Protein AF-X1DLH0-F1 (afdb_monomer_lite)

InterPro domains:
  IPR001173 Glycosyltransferase 2-like [PF00535] (1-58)
  IPR029044 Nucleotide-diphospho-sugar transferases [G3DSA:3.90.550.10] (1-103)
  IPR029044 Nucleotide-diphospho-sugar transferases [SSF53448] (1-62)

Radius of gyration: 15.76 Å; chains: 1; bounding box: 32×37×38 Å

Structure (mmCIF, N/C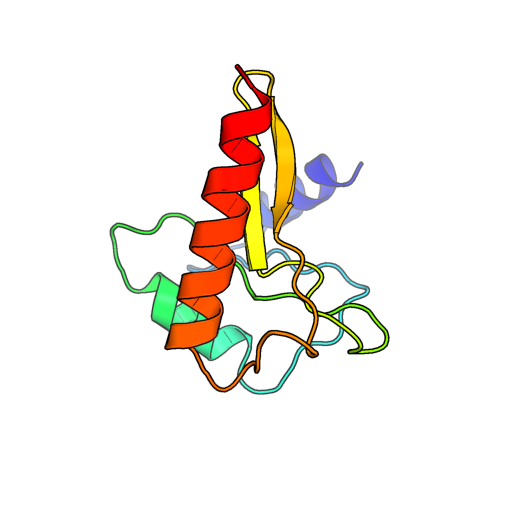A/C/O backbone):
data_AF-X1DLH0-F1
#
_entry.id   AF-X1DLH0-F1
#
loop_
_atom_site.group_PDB
_atom_site.id
_atom_site.type_symbol
_atom_site.label_atom_id
_atom_site.label_alt_id
_atom_site.label_comp_id
_atom_site.label_asym_id
_atom_site.label_entity_id
_atom_site.label_seq_id
_atom_site.pdbx_PDB_ins_code
_atom_site.Cartn_x
_atom_site.Cartn_y
_atom_site.Cartn_z
_atom_site.occupancy
_atom_site.B_iso_or_equiv
_atom_site.auth_seq_id
_atom_site.auth_comp_id
_atom_site.auth_asym_id
_atom_site.auth_atom_id
_atom_site.pdbx_PDB_model_num
ATOM 1 N N . GLY A 1 1 ? -4.431 6.435 -21.712 1.00 90.62 1 GLY A N 1
ATOM 2 C CA . GLY A 1 1 ? -4.021 7.010 -20.411 1.00 90.62 1 GLY A CA 1
ATOM 3 C C . GLY A 1 1 ? -3.910 5.913 -19.367 1.00 90.62 1 GLY A C 1
ATOM 4 O O . GLY A 1 1 ? -4.329 4.800 -19.662 1.00 90.62 1 GLY A O 1
ATOM 5 N N . PHE A 1 2 ? -3.374 6.219 -18.180 1.00 93.81 2 PHE A N 1
ATOM 6 C CA . PHE A 1 2 ? -3.058 5.234 -17.128 1.00 93.81 2 PHE A CA 1
ATOM 7 C C . PHE A 1 2 ? -4.220 4.276 -16.811 1.00 93.81 2 PHE A C 1
ATOM 9 O O . PHE A 1 2 ? -4.086 3.074 -17.012 1.00 93.81 2 PHE A O 1
ATOM 16 N N . ALA A 1 3 ? -5.392 4.807 -16.446 1.00 95.81 3 ALA A N 1
ATOM 17 C CA . ALA A 1 3 ? -6.558 3.989 -16.093 1.00 95.81 3 ALA A CA 1
ATOM 18 C C . ALA A 1 3 ? -7.013 3.048 -17.226 1.00 95.81 3 ALA A C 1
ATOM 20 O O . ALA A 1 3 ? -7.363 1.900 -16.981 1.00 95.81 3 ALA A O 1
ATOM 21 N N . GLY A 1 4 ? -6.962 3.503 -18.483 1.00 98.00 4 GLY A N 1
ATOM 22 C CA . GLY A 1 4 ? -7.320 2.665 -19.630 1.00 98.00 4 GLY A CA 1
ATOM 23 C C . GLY A 1 4 ? -6.353 1.495 -19.841 1.00 98.00 4 GLY A C 1
ATOM 24 O O . GLY A 1 4 ? -6.794 0.391 -20.141 1.00 98.00 4 GLY A O 1
ATOM 25 N N . ALA A 1 5 ? -5.050 1.723 -19.647 1.00 96.62 5 ALA A N 1
ATOM 26 C CA . ALA A 1 5 ? -4.040 0.669 -19.743 1.00 96.62 5 ALA A CA 1
ATOM 27 C C . ALA A 1 5 ? -4.176 -0.352 -18.603 1.00 96.62 5 ALA A C 1
ATOM 29 O O . ALA A 1 5 ? -4.119 -1.553 -18.854 1.00 96.62 5 ALA A O 1
ATOM 30 N N . VAL A 1 6 ? -4.435 0.121 -17.377 1.00 97.69 6 VAL A N 1
ATOM 31 C CA . VAL A 1 6 ? -4.730 -0.738 -16.221 1.00 97.69 6 VAL A CA 1
ATOM 32 C C . VAL A 1 6 ? -5.953 -1.614 -16.496 1.00 97.69 6 VAL A C 1
ATOM 34 O O . VAL A 1 6 ? -5.857 -2.831 -16.381 1.00 97.69 6 VAL A O 1
ATOM 37 N N . ASN A 1 7 ? -7.071 -1.029 -16.937 1.00 98.00 7 ASN A N 1
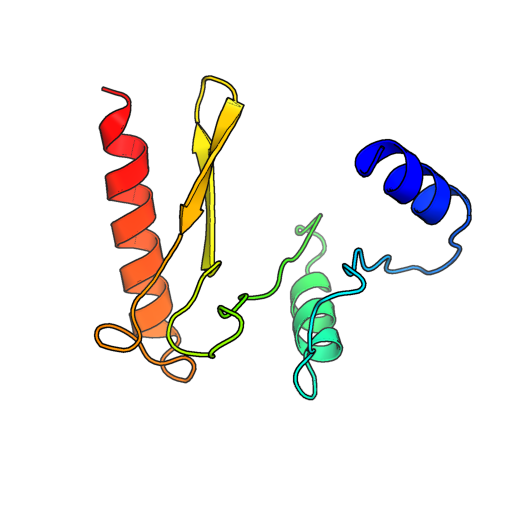ATOM 38 C CA . ASN A 1 7 ? -8.298 -1.782 -17.222 1.00 98.00 7 ASN A CA 1
ATOM 39 C C . ASN A 1 7 ? -8.095 -2.841 -18.314 1.00 98.00 7 ASN A C 1
ATOM 41 O O . ASN A 1 7 ? -8.611 -3.949 -18.201 1.00 98.00 7 ASN A O 1
ATOM 45 N N . LEU A 1 8 ? -7.332 -2.517 -19.363 1.00 97.81 8 LEU A N 1
ATOM 46 C CA . LEU A 1 8 ? -6.976 -3.487 -20.396 1.00 97.81 8 LEU A CA 1
ATOM 47 C C . LEU A 1 8 ? -6.154 -4.646 -19.813 1.00 97.81 8 LEU A C 1
ATOM 49 O O . LEU A 1 8 ? -6.458 -5.799 -20.097 1.00 97.81 8 LEU A O 1
ATOM 53 N N . GLY A 1 9 ? -5.154 -4.349 -18.978 1.00 97.00 9 GLY A N 1
ATOM 54 C CA . GLY A 1 9 ? -4.341 -5.367 -18.311 1.00 97.00 9 GLY A CA 1
ATOM 55 C C . GLY A 1 9 ? -5.165 -6.284 -17.404 1.00 97.00 9 GLY A C 1
ATOM 56 O O . GLY A 1 9 ? -5.026 -7.500 -17.487 1.00 97.00 9 GLY A O 1
ATOM 57 N N . VAL A 1 10 ? -6.073 -5.715 -16.604 1.00 97.50 10 VAL A N 1
ATOM 58 C CA . VAL A 1 10 ? -7.012 -6.471 -15.755 1.00 97.50 10 VAL A CA 1
ATOM 59 C C . VAL A 1 10 ? -7.874 -7.411 -16.602 1.00 97.50 10 VAL A C 1
ATOM 61 O O . VAL A 1 10 ? -7.932 -8.602 -16.314 1.00 97.50 10 VAL A O 1
ATOM 64 N N . ASN A 1 11 ? -8.479 -6.914 -17.686 1.00 97.94 11 ASN A N 1
ATOM 65 C CA . ASN A 1 11 ? -9.340 -7.720 -18.563 1.00 97.94 11 ASN A CA 1
ATOM 66 C C . ASN A 1 11 ? -8.607 -8.874 -19.268 1.00 97.94 11 ASN A C 1
ATOM 68 O O . ASN A 1 11 ? -9.244 -9.845 -19.665 1.00 97.94 11 ASN A O 1
ATOM 72 N N . LEU A 1 12 ? -7.292 -8.754 -19.466 1.00 97.94 12 LEU A N 1
ATOM 73 C CA . LEU A 1 12 ? -6.457 -9.787 -20.088 1.00 97.94 12 LEU A CA 1
ATOM 74 C C . LEU A 1 12 ? -5.827 -10.746 -19.068 1.00 97.94 12 LEU A C 1
ATOM 76 O O . LEU A 1 12 ? -5.229 -11.747 -19.463 1.00 97.94 12 LEU A O 1
ATOM 80 N N . SER A 1 13 ? -5.913 -10.437 -17.776 1.00 97.81 13 SER A N 1
ATOM 81 C CA . SER A 1 13 ? -5.341 -11.260 -16.714 1.00 97.81 13 SER A CA 1
ATOM 82 C C . SER A 1 13 ? -6.250 -12.439 -16.356 1.00 97.81 13 SER A C 1
ATOM 84 O O . SER A 1 13 ? -7.466 -12.377 -16.517 1.00 97.81 13 SER A O 1
ATOM 86 N N . SER A 1 14 ? -5.652 -13.524 -15.865 1.00 97.19 14 SER A N 1
ATOM 87 C CA . SER A 1 14 ? -6.363 -14.756 -15.492 1.00 97.19 14 SER A CA 1
ATOM 88 C C . SER A 1 14 ? -5.996 -15.271 -14.097 1.00 97.19 14 SER A C 1
ATOM 90 O O . SER A 1 14 ? -6.286 -16.419 -13.778 1.00 97.19 14 SER A O 1
ATOM 92 N N . GLY A 1 15 ? -5.269 -14.475 -13.310 1.00 94.81 15 GLY A N 1
ATOM 93 C CA . GLY A 1 15 ? -4.862 -14.846 -11.957 1.00 94.81 15 GLY A CA 1
ATOM 94 C C . GLY A 1 15 ? -5.964 -14.563 -10.941 1.00 94.81 15 GLY A C 1
ATOM 95 O O . GLY A 1 15 ? -6.715 -13.604 -11.101 1.00 94.81 15 GLY A O 1
ATOM 96 N N . ASP A 1 16 ? -6.005 -15.353 -9.868 1.00 92.00 16 ASP A N 1
ATOM 97 C CA . ASP A 1 16 ? -6.948 -15.149 -8.756 1.00 92.00 16 ASP A CA 1
ATOM 98 C C . ASP A 1 16 ? -6.686 -13.834 -8.005 1.00 92.00 16 ASP A C 1
ATOM 100 O O . ASP A 1 16 ? -7.585 -13.240 -7.414 1.00 92.00 16 ASP A O 1
ATOM 104 N N . ILE A 1 17 ? -5.434 -13.369 -8.048 1.00 93.75 17 ILE A N 1
ATOM 105 C CA . ILE A 1 17 ? -4.991 -12.098 -7.483 1.00 93.75 17 ILE A CA 1
ATOM 106 C C . ILE A 1 17 ? -4.366 -11.274 -8.602 1.00 93.75 17 ILE A C 1
ATOM 108 O O . ILE A 1 17 ? -3.446 -11.721 -9.290 1.00 93.75 17 ILE A O 1
ATOM 112 N N . ILE A 1 18 ? -4.844 -10.041 -8.749 1.00 96.06 18 ILE A N 1
ATOM 113 C CA . ILE A 1 18 ? -4.309 -9.071 -9.699 1.00 96.06 18 ILE A C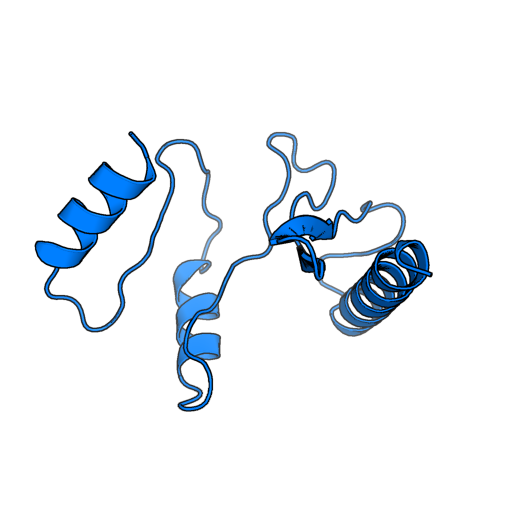A 1
ATOM 114 C C . ILE A 1 18 ? -3.545 -8.009 -8.923 1.00 96.06 18 ILE A C 1
ATOM 116 O O . ILE A 1 18 ? -4.093 -7.360 -8.033 1.00 96.06 18 ILE A O 1
ATOM 120 N N . VAL A 1 19 ? -2.283 -7.798 -9.292 1.00 96.31 19 VAL A N 1
ATOM 121 C CA . VAL A 1 19 ? -1.437 -6.777 -8.675 1.00 96.31 19 VAL A CA 1
ATOM 122 C C . VAL A 1 19 ? -1.208 -5.639 -9.654 1.00 96.31 19 VAL A C 1
ATOM 124 O O . VAL A 1 19 ? -0.635 -5.826 -10.727 1.00 96.31 19 VAL A O 1
ATOM 127 N N . LEU A 1 20 ? -1.644 -4.442 -9.269 1.00 96.75 20 LEU A N 1
ATOM 128 C CA . LEU A 1 20 ? -1.388 -3.221 -10.022 1.00 96.75 20 LEU A CA 1
ATOM 129 C C . LEU A 1 20 ? -0.058 -2.628 -9.558 1.00 96.75 20 LEU A C 1
ATOM 131 O O . LEU A 1 20 ? 0.009 -1.983 -8.513 1.00 96.75 20 LEU A O 1
ATOM 135 N N . LEU A 1 21 ? 1.003 -2.881 -10.323 1.00 95.75 21 LEU A N 1
ATOM 136 C CA . LEU A 1 21 ? 2.354 -2.425 -10.014 1.00 95.75 21 LEU A CA 1
ATOM 137 C C . LEU A 1 21 ? 2.821 -1.425 -11.068 1.00 95.75 21 LEU A C 1
ATOM 139 O O . LEU A 1 21 ? 2.826 -1.725 -12.263 1.00 95.75 21 LEU A O 1
ATOM 143 N N . ASN A 1 22 ? 3.228 -0.239 -10.626 1.00 94.31 22 ASN A N 1
ATOM 144 C CA . ASN A 1 22 ? 3.836 0.726 -11.530 1.00 94.31 22 ASN A CA 1
ATOM 145 C C . ASN A 1 22 ? 5.236 0.243 -11.961 1.00 94.31 22 ASN A C 1
ATOM 147 O O . ASN A 1 22 ? 5.927 -0.404 -11.177 1.00 94.31 22 ASN A O 1
ATOM 151 N N . PRO A 1 23 ? 5.685 0.544 -13.189 1.00 93.62 23 PRO 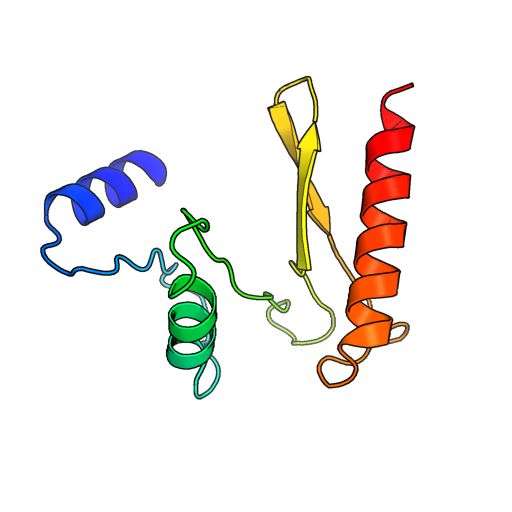A N 1
ATOM 152 C CA . PRO A 1 23 ? 6.972 0.058 -13.695 1.00 93.62 23 PRO A CA 1
ATOM 153 C C . PRO A 1 23 ? 8.199 0.721 -13.044 1.00 93.62 23 PRO A C 1
ATOM 155 O O . PRO A 1 23 ? 9.314 0.248 -13.229 1.00 93.62 23 PRO A O 1
ATOM 158 N N . ASP A 1 24 ? 8.014 1.820 -12.316 1.00 94.75 24 ASP A N 1
ATOM 159 C CA . ASP A 1 24 ? 9.057 2.675 -11.744 1.00 94.75 24 ASP A CA 1
ATOM 160 C C . ASP A 1 24 ? 9.231 2.509 -10.224 1.00 94.75 24 ASP A C 1
ATOM 162 O O . ASP A 1 24 ? 9.834 3.361 -9.571 1.00 94.75 24 ASP A O 1
ATOM 166 N N . VAL A 1 25 ? 8.740 1.408 -9.645 1.00 94.94 25 VAL A N 1
ATOM 167 C CA . VAL A 1 25 ? 8.927 1.108 -8.216 1.00 94.94 25 VAL A CA 1
ATOM 168 C C . VAL A 1 25 ? 9.992 0.042 -7.978 1.00 94.94 25 VAL A C 1
ATOM 1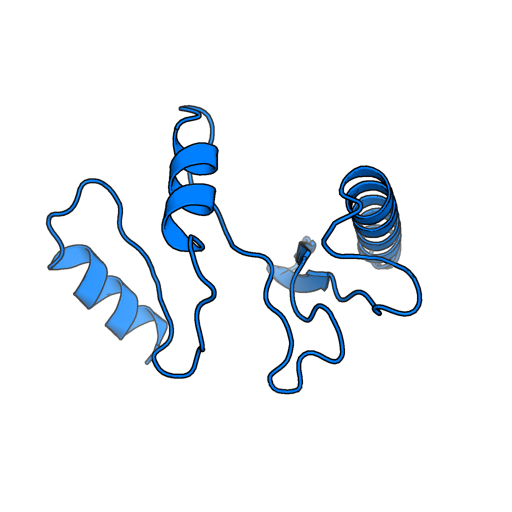70 O O . VAL A 1 25 ? 10.162 -0.895 -8.756 1.00 94.94 25 VAL A O 1
ATOM 173 N N . VAL A 1 26 ? 10.679 0.153 -6.841 1.00 96.25 26 VAL A N 1
ATOM 174 C CA . VAL A 1 26 ? 11.552 -0.900 -6.312 1.00 96.25 26 VAL A CA 1
ATOM 175 C C . VAL A 1 26 ? 10.810 -1.619 -5.195 1.00 96.25 26 VAL A C 1
ATOM 177 O O . VAL A 1 26 ? 10.437 -1.012 -4.192 1.00 96.25 26 VAL A O 1
ATOM 180 N N . VAL A 1 27 ? 10.598 -2.921 -5.363 1.00 96.12 27 VAL A N 1
ATOM 181 C CA . VAL A 1 27 ? 9.922 -3.754 -4.366 1.00 96.12 27 VAL A CA 1
ATOM 182 C C . VAL A 1 27 ? 10.915 -4.317 -3.349 1.00 96.12 27 VAL A C 1
ATOM 184 O O . VAL A 1 27 ? 12.059 -4.621 -3.686 1.00 96.12 27 VAL A O 1
ATOM 187 N N . LYS A 1 28 ? 10.483 -4.455 -2.091 1.00 93.94 28 LYS A N 1
ATOM 188 C CA . LYS A 1 28 ? 11.278 -5.105 -1.037 1.00 93.94 28 LYS A CA 1
ATOM 189 C C . LYS A 1 28 ? 11.026 -6.609 -1.019 1.00 93.94 28 LYS A C 1
ATOM 191 O O . LYS A 1 28 ? 10.031 -7.089 -1.556 1.00 93.94 28 LYS A O 1
ATOM 196 N N . GLU A 1 29 ? 11.925 -7.355 -0.391 1.00 96.00 29 GLU A N 1
ATOM 197 C CA . GLU A 1 29 ? 11.712 -8.779 -0.142 1.00 96.00 29 GLU A CA 1
ATOM 198 C C . GLU A 1 29 ? 10.363 -9.009 0.562 1.00 96.00 29 GLU A C 1
ATOM 200 O O . GLU A 1 29 ? 9.947 -8.205 1.397 1.00 96.00 29 GLU A O 1
ATOM 205 N N . ASN A 1 30 ? 9.663 -10.083 0.189 1.00 95.25 30 ASN A N 1
ATOM 206 C CA . ASN A 1 30 ? 8.362 -10.484 0.739 1.00 95.25 30 ASN A CA 1
ATOM 207 C C . ASN A 1 30 ? 7.201 -9.486 0.564 1.00 95.25 30 ASN A C 1
ATOM 209 O O . ASN A 1 30 ? 6.118 -9.743 1.083 1.00 95.25 30 ASN A O 1
ATOM 213 N N . TRP A 1 31 ? 7.365 -8.406 -0.215 1.00 95.00 31 TRP A N 1
ATOM 214 C CA . TRP A 1 31 ? 6.311 -7.398 -0.413 1.00 95.00 31 TRP A CA 1
ATOM 215 C C . TRP A 1 31 ? 4.969 -8.008 -0.848 1.00 95.00 31 TRP A C 1
ATOM 217 O O . TRP A 1 31 ? 3.922 -7.641 -0.321 1.00 95.00 31 TRP A O 1
ATOM 227 N N . LEU A 1 32 ? 5.003 -8.958 -1.789 1.00 95.31 32 LEU A N 1
ATOM 228 C CA . LEU A 1 32 ? 3.799 -9.589 -2.312 1.00 95.31 32 LEU A CA 1
ATOM 229 C C . LEU A 1 32 ? 3.200 -10.562 -1.296 1.00 95.31 32 LEU A C 1
ATOM 231 O O . LEU A 1 32 ? 1.988 -10.559 -1.120 1.00 95.31 32 LEU A O 1
ATOM 235 N N . LEU A 1 33 ? 4.037 -11.336 -0.596 1.00 96.25 33 LEU A N 1
ATOM 236 C CA . LEU A 1 33 ? 3.588 -12.300 0.411 1.00 96.25 33 LEU A CA 1
ATOM 237 C C . LEU A 1 33 ? 2.758 -11.598 1.493 1.00 96.25 33 LEU A C 1
ATOM 239 O O . LEU A 1 33 ? 1.609 -11.970 1.715 1.00 96.25 33 LEU A O 1
ATOM 243 N N . THR A 1 34 ? 3.285 -10.516 2.071 1.00 93.25 34 THR A N 1
ATOM 244 C CA . THR A 1 34 ? 2.586 -9.746 3.111 1.00 93.25 34 THR A CA 1
ATOM 245 C C . THR A 1 34 ? 1.263 -9.153 2.615 1.00 93.25 34 THR A C 1
ATOM 247 O O . THR A 1 34 ? 0.275 -9.141 3.349 1.00 93.25 34 THR A O 1
ATOM 250 N N . LEU A 1 35 ? 1.204 -8.686 1.361 1.00 95.56 35 LEU A N 1
ATOM 251 C CA . LEU A 1 35 ? -0.051 -8.214 0.770 1.00 95.56 35 LEU A CA 1
ATOM 252 C C . LEU A 1 35 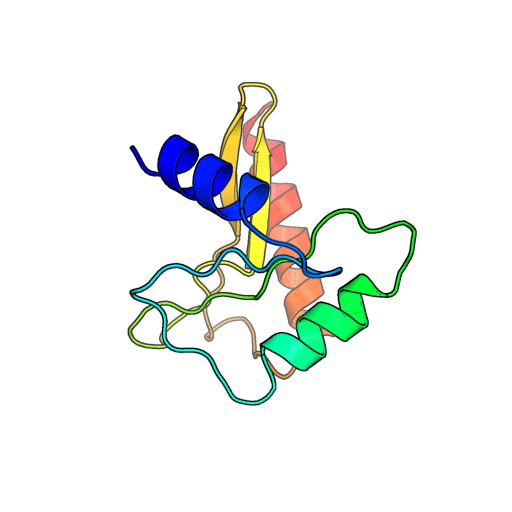? -1.056 -9.354 0.609 1.00 95.56 35 LEU A C 1
ATOM 254 O O . LEU A 1 35 ? -2.219 -9.194 0.968 1.00 95.56 35 LEU A O 1
ATOM 258 N N . THR A 1 36 ? -0.618 -10.507 0.104 1.00 95.81 36 THR A N 1
ATOM 259 C CA . THR A 1 36 ? -1.503 -11.660 -0.083 1.00 95.81 36 THR A CA 1
ATOM 260 C C . THR A 1 36 ? -2.023 -12.213 1.241 1.00 95.81 36 THR A C 1
ATOM 262 O O . THR A 1 36 ? -3.200 -12.537 1.313 1.00 95.81 36 THR A O 1
ATOM 265 N N . GLU A 1 37 ? -1.212 -12.234 2.303 1.00 95.50 37 GLU A N 1
ATOM 266 C CA . GLU A 1 37 ? -1.642 -12.613 3.658 1.00 95.50 37 GLU A CA 1
ATOM 267 C C . GLU A 1 37 ? -2.739 -11.678 4.179 1.00 95.50 37 GLU A C 1
ATOM 269 O O . GLU A 1 37 ? -3.774 -12.136 4.661 1.00 95.50 37 GLU A O 1
ATOM 274 N N . ALA A 1 38 ? -2.567 -10.360 4.023 1.00 92.88 38 ALA A N 1
ATOM 275 C CA . ALA A 1 38 ? -3.598 -9.392 4.395 1.00 92.88 38 ALA A CA 1
ATOM 276 C C . ALA A 1 38 ? -4.879 -9.539 3.550 1.00 92.88 38 ALA A C 1
ATOM 278 O O . ALA A 1 38 ? -5.981 -9.285 4.040 1.00 92.88 38 ALA A O 1
ATOM 279 N N . PHE A 1 39 ? -4.738 -9.962 2.291 1.00 96.44 39 PHE A N 1
ATOM 280 C CA . PHE A 1 39 ? -5.843 -10.145 1.351 1.00 96.44 39 PHE A CA 1
ATOM 281 C C . PHE A 1 39 ? -6.631 -11.447 1.561 1.00 96.44 39 PHE A C 1
ATOM 283 O O . PHE A 1 39 ? -7.727 -11.580 1.030 1.00 96.44 39 PHE A O 1
ATOM 290 N N . GLN A 1 40 ? -6.135 -12.390 2.371 1.00 94.88 40 GLN A N 1
ATOM 291 C CA . GLN A 1 40 ? -6.866 -13.626 2.697 1.00 94.88 40 GLN A CA 1
ATOM 292 C C . GLN A 1 40 ? -8.158 -13.383 3.491 1.00 94.88 40 GLN A C 1
ATOM 294 O O . GLN A 1 40 ? -8.998 -14.274 3.595 1.00 94.88 40 GLN A O 1
ATOM 299 N N . ASN A 1 41 ? -8.336 -12.197 4.074 1.00 94.94 41 ASN A N 1
ATOM 300 C CA . ASN A 1 41 ? -9.577 -11.841 4.745 1.00 94.94 41 ASN A CA 1
ATOM 301 C C . ASN A 1 41 ? -10.688 -11.580 3.714 1.00 94.94 41 ASN A C 1
ATOM 303 O O . ASN A 1 41 ? -10.658 -10.569 3.022 1.00 94.94 41 ASN A O 1
ATOM 307 N N . GLU A 1 42 ? -11.714 -12.435 3.688 1.00 93.31 42 GLU A N 1
ATOM 308 C CA . GLU A 1 42 ? -12.845 -12.357 2.746 1.00 93.31 42 GLU A CA 1
ATOM 309 C C . GLU A 1 42 ? -13.630 -11.029 2.795 1.00 93.31 42 GLU A C 1
ATOM 311 O O . GLU A 1 42 ? -14.357 -10.699 1.861 1.00 93.31 42 GLU A O 1
ATOM 316 N N . GLN A 1 43 ? -13.486 -10.236 3.862 1.00 96.94 43 GLN A N 1
ATOM 317 C CA . GLN A 1 43 ? -14.094 -8.903 3.969 1.00 96.94 43 GLN A CA 1
ATOM 318 C C . GLN A 1 43 ? -13.278 -7.799 3.271 1.00 96.94 43 GLN A C 1
ATOM 320 O O . GLN A 1 43 ? -13.722 -6.651 3.209 1.00 96.94 43 GLN A O 1
ATOM 325 N N . VAL A 1 44 ? -12.075 -8.105 2.778 1.00 95.12 44 VAL A N 1
ATOM 326 C CA . VAL A 1 44 ? -11.152 -7.144 2.168 1.00 95.12 44 VAL A CA 1
ATOM 327 C C . VAL A 1 44 ? -11.208 -7.263 0.646 1.00 95.12 44 VAL A C 1
ATOM 329 O O . VAL A 1 44 ? -10.811 -8.268 0.075 1.00 95.12 44 VAL A O 1
ATOM 332 N N . GLY A 1 45 ? -11.669 -6.204 -0.027 1.00 93.88 45 GLY A N 1
ATOM 333 C CA . GLY A 1 45 ? -11.736 -6.161 -1.495 1.00 93.88 45 GLY A CA 1
ATOM 334 C C . GLY A 1 45 ? -10.451 -5.691 -2.185 1.00 93.88 45 GLY A C 1
ATOM 335 O O . GLY A 1 45 ? -10.228 -6.028 -3.343 1.00 93.88 45 GLY A O 1
ATOM 336 N N . VAL A 1 46 ? -9.598 -4.923 -1.494 1.00 95.31 46 VAL A N 1
ATOM 337 C CA . VAL A 1 46 ? -8.308 -4.417 -2.002 1.00 95.31 46 VAL A CA 1
ATOM 338 C C . VAL A 1 46 ? -7.336 -4.230 -0.835 1.00 95.31 46 VAL A C 1
ATOM 340 O O . VAL A 1 46 ? -7.730 -3.744 0.225 1.00 95.31 46 VAL A O 1
ATOM 343 N N . VAL A 1 47 ? -6.058 -4.544 -1.053 1.00 96.19 47 VAL A N 1
ATOM 344 C CA . VAL A 1 47 ? -4.941 -4.202 -0.155 1.00 96.19 47 VAL A CA 1
ATOM 345 C C . VAL A 1 47 ? -3.939 -3.293 -0.862 1.00 96.19 47 VAL A C 1
ATOM 347 O O . VAL A 1 47 ? -3.803 -3.326 -2.083 1.00 96.19 47 VAL A O 1
ATOM 350 N N . GLY A 1 48 ? -3.223 -2.481 -0.089 1.00 94.69 48 GLY A N 1
ATOM 351 C CA . GLY A 1 48 ? -2.149 -1.620 -0.579 1.00 94.69 48 GLY A CA 1
ATOM 352 C C . GLY A 1 48 ? -0.919 -1.726 0.313 1.00 94.69 48 GLY A C 1
ATOM 353 O O . GLY A 1 48 ? -1.033 -1.996 1.508 1.00 94.69 48 GLY A O 1
ATOM 354 N N . SER A 1 49 ? 0.261 -1.517 -0.271 1.00 95.44 49 SER A N 1
ATOM 355 C CA . SER A 1 49 ? 1.515 -1.472 0.484 1.00 95.44 49 SER A CA 1
ATOM 356 C C . SER A 1 49 ? 1.722 -0.096 1.106 1.00 95.44 49 SER A C 1
ATOM 358 O O . SER A 1 49 ? 1.276 0.921 0.572 1.00 95.44 49 SER A O 1
ATOM 360 N N . ILE A 1 50 ? 2.506 -0.054 2.182 1.00 95.25 50 ILE A N 1
ATOM 361 C CA . ILE A 1 50 ? 3.226 1.169 2.530 1.00 95.25 50 ILE A CA 1
ATOM 362 C C . ILE A 1 50 ? 4.208 1.479 1.394 1.00 95.25 50 ILE A C 1
ATOM 364 O O . ILE A 1 50 ? 4.907 0.579 0.920 1.00 95.25 50 ILE A O 1
ATOM 368 N N . ILE A 1 51 ? 4.269 2.739 0.966 1.00 96.81 51 ILE A N 1
ATOM 369 C CA . ILE A 1 51 ? 5.206 3.212 -0.062 1.00 96.81 51 ILE A CA 1
ATOM 370 C C . ILE A 1 51 ? 6.144 4.229 0.577 1.00 96.81 51 ILE A C 1
ATOM 372 O O . ILE A 1 51 ? 5.709 5.165 1.254 1.00 96.81 51 ILE A O 1
ATOM 376 N N . LEU A 1 52 ? 7.440 4.020 0.378 1.00 97.50 52 LEU A N 1
ATOM 377 C CA . LEU A 1 52 ? 8.483 4.966 0.759 1.00 97.50 52 LEU A CA 1
ATOM 378 C C . LEU A 1 52 ? 8.788 5.874 -0.424 1.00 97.50 52 LEU A C 1
ATOM 380 O O . LEU A 1 52 ? 8.620 5.466 -1.572 1.00 97.50 52 LEU A O 1
ATOM 384 N N . ASP A 1 53 ? 9.278 7.077 -0.153 1.00 96.88 53 ASP A N 1
ATOM 385 C CA . ASP A 1 53 ? 9.836 7.890 -1.228 1.00 96.88 53 ASP A CA 1
ATOM 386 C C . ASP A 1 53 ? 11.081 7.222 -1.841 1.00 96.88 53 ASP A C 1
ATOM 388 O O . ASP A 1 53 ? 11.692 6.319 -1.258 1.00 96.88 53 ASP A O 1
ATOM 392 N N . SER A 1 54 ? 11.498 7.705 -3.011 1.00 95.06 54 SER A N 1
ATOM 393 C CA . SER A 1 54 ? 12.633 7.140 -3.750 1.00 95.06 54 SER A CA 1
ATOM 394 C C . SER A 1 54 ? 13.947 7.152 -2.961 1.00 95.06 54 SER A C 1
ATOM 396 O O . SER A 1 54 ? 14.787 6.280 -3.173 1.00 95.06 54 SER A O 1
ATOM 398 N N . ASN A 1 55 ? 14.131 8.106 -2.040 1.00 96.00 55 ASN A N 1
ATOM 399 C CA . ASN A 1 55 ? 15.332 8.198 -1.207 1.00 96.00 55 ASN A CA 1
ATOM 400 C C . ASN A 1 55 ? 15.201 7.427 0.113 1.00 96.00 55 ASN A C 1
ATOM 402 O O . ASN A 1 55 ? 16.117 7.475 0.932 1.00 96.00 55 ASN A O 1
ATOM 406 N N . GLN A 1 56 ? 14.075 6.740 0.341 1.00 95.25 56 GLN A N 1
ATOM 407 C CA . GLN A 1 56 ? 13.752 6.047 1.593 1.00 95.25 56 GLN A CA 1
ATOM 408 C C . GLN A 1 56 ? 13.926 6.944 2.832 1.00 95.25 56 GLN A C 1
ATOM 410 O O . GLN A 1 56 ? 14.348 6.500 3.899 1.00 95.25 56 GLN A O 1
ATOM 415 N N . SER A 1 57 ? 13.615 8.226 2.679 1.00 96.88 57 SER A N 1
ATOM 416 C CA . SER A 1 57 ? 13.757 9.270 3.686 1.00 96.88 57 SER A CA 1
ATOM 417 C C . SER A 1 57 ? 12.477 9.502 4.498 1.00 96.88 57 SER A C 1
ATOM 419 O O . SER A 1 57 ? 12.547 9.996 5.627 1.00 96.88 57 SER A O 1
ATOM 421 N N . PHE A 1 58 ? 11.313 9.109 3.973 1.00 97.75 58 PHE A N 1
ATOM 422 C CA . PHE A 1 58 ? 10.034 9.125 4.678 1.00 97.75 58 PHE A CA 1
ATOM 423 C C . PHE A 1 58 ? 9.034 8.113 4.092 1.00 97.75 58 PHE A C 1
ATOM 425 O O . PHE A 1 58 ? 9.247 7.512 3.038 1.00 97.75 58 PHE A O 1
ATOM 432 N N . ILE A 1 59 ? 7.915 7.921 4.793 1.00 98.12 59 ILE A N 1
ATOM 433 C CA . ILE A 1 59 ? 6.776 7.164 4.275 1.00 98.12 59 ILE A CA 1
ATOM 434 C C . ILE A 1 59 ? 5.918 8.116 3.444 1.00 98.12 59 ILE A C 1
ATOM 436 O O . ILE A 1 59 ? 5.252 8.992 4.000 1.00 98.12 59 ILE A O 1
ATOM 440 N N . GLN A 1 60 ? 5.924 7.922 2.127 1.00 97.31 60 GLN A N 1
ATOM 441 C CA . GLN A 1 60 ? 5.117 8.688 1.176 1.00 97.31 60 GLN A CA 1
ATOM 442 C C . GLN A 1 60 ? 3.643 8.262 1.197 1.00 97.31 60 GLN A C 1
ATOM 444 O O . GLN A 1 60 ? 2.747 9.077 0.991 1.00 97.31 60 GLN A O 1
ATOM 449 N N . HIS A 1 61 ? 3.375 6.983 1.460 1.00 96.75 61 HIS A N 1
ATOM 450 C CA . HIS A 1 61 ? 2.020 6.451 1.517 1.00 96.75 61 HIS A CA 1
ATOM 451 C C . HIS A 1 61 ? 1.885 5.440 2.651 1.00 96.75 61 HIS A C 1
ATOM 453 O O . HIS A 1 61 ? 2.375 4.320 2.546 1.00 96.75 61 HIS A O 1
ATOM 459 N N . ALA A 1 62 ? 1.178 5.814 3.716 1.00 96.56 62 ALA A N 1
ATOM 460 C CA . ALA A 1 62 ? 0.725 4.901 4.770 1.00 96.56 62 ALA A CA 1
ATOM 461 C C . ALA A 1 62 ? -0.789 4.607 4.684 1.00 96.56 62 ALA A C 1
ATOM 463 O O . ALA A 1 62 ? -1.388 4.114 5.637 1.00 96.56 62 ALA A O 1
ATOM 464 N N . GLY A 1 63 ? -1.421 4.986 3.571 1.00 94.75 63 GLY A N 1
ATOM 465 C CA . GLY A 1 63 ? -2.868 5.003 3.368 1.00 94.75 63 GLY A CA 1
ATOM 466 C C . GLY A 1 63 ? -3.335 6.334 2.777 1.00 94.75 63 GLY A C 1
ATOM 467 O O . GLY A 1 63 ? -2.528 7.211 2.453 1.00 94.75 63 GLY A O 1
ATOM 468 N N . ALA A 1 64 ? -4.649 6.503 2.639 1.00 94.06 64 ALA A N 1
ATOM 469 C CA . ALA A 1 64 ? -5.243 7.724 2.104 1.00 94.06 64 ALA A CA 1
ATOM 470 C C . ALA A 1 64 ? -6.582 8.067 2.770 1.00 94.06 64 ALA A C 1
ATOM 472 O O . ALA A 1 64 ? -7.262 7.204 3.323 1.00 94.06 64 ALA A O 1
ATOM 473 N N . VAL A 1 65 ? -6.965 9.339 2.678 1.00 94.75 65 VAL A N 1
ATOM 474 C CA . VAL A 1 65 ? -8.301 9.840 3.015 1.00 94.75 65 VAL A CA 1
ATOM 475 C C . VAL A 1 65 ? -8.990 10.261 1.728 1.00 94.75 65 VAL A C 1
ATOM 477 O O . VAL A 1 65 ? -8.421 11.008 0.935 1.00 94.75 65 VAL A O 1
ATOM 480 N N . ILE A 1 66 ? -10.225 9.797 1.537 1.00 93.31 66 ILE A N 1
ATOM 481 C CA . ILE A 1 66 ? -11.105 10.264 0.466 1.00 93.31 66 ILE A CA 1
ATOM 482 C C . ILE A 1 66 ? -12.079 11.266 1.074 1.00 93.31 66 ILE A C 1
ATOM 484 O O . ILE A 1 66 ? -12.814 10.970 2.018 1.00 93.31 66 ILE A O 1
ATOM 488 N N . HIS A 1 67 ? -12.062 12.476 0.542 1.00 91.31 67 HIS A N 1
ATOM 489 C CA . HIS A 1 67 ? -12.900 13.567 0.990 1.00 91.31 67 HIS A CA 1
ATOM 490 C C . HIS A 1 67 ? -14.291 13.515 0.338 1.00 91.31 67 HIS A C 1
ATOM 492 O O . HIS A 1 67 ? -14.478 12.908 -0.714 1.00 91.31 67 HIS A O 1
ATOM 498 N N . LYS A 1 68 ? -15.291 14.187 0.931 1.00 90.94 68 LYS A N 1
ATOM 499 C CA . LYS A 1 68 ? -16.679 14.181 0.419 1.00 90.94 68 LYS A CA 1
ATOM 500 C C . LYS A 1 68 ? -16.810 14.729 -1.006 1.00 90.94 68 LYS A C 1
ATOM 502 O O . LYS A 1 68 ? -17.742 14.377 -1.714 1.00 90.94 68 LYS A O 1
ATOM 507 N N . ASN A 1 69 ? -15.885 15.594 -1.410 1.00 91.38 69 ASN A N 1
ATOM 508 C CA . ASN A 1 69 ? -15.802 16.156 -2.756 1.00 91.38 69 ASN A CA 1
ATOM 509 C C . ASN A 1 69 ? -14.981 15.288 -3.731 1.00 91.38 69 ASN A C 1
ATOM 511 O O . ASN A 1 69 ? -14.693 15.734 -4.836 1.00 91.38 69 ASN A O 1
ATOM 515 N N . GLY A 1 70 ? -14.566 14.086 -3.322 1.00 92.00 70 GLY A N 1
ATOM 516 C CA . GLY A 1 70 ? -13.781 13.161 -4.138 1.00 92.00 70 GLY A CA 1
ATOM 517 C C . GLY A 1 70 ? -12.278 13.444 -4.175 1.00 92.00 70 GLY A C 1
ATOM 518 O O . GLY A 1 70 ? -11.547 12.662 -4.776 1.00 92.00 70 GLY A O 1
ATOM 519 N N . LEU A 1 71 ? -11.788 14.511 -3.531 1.00 92.12 71 LEU A N 1
ATOM 520 C CA . LEU A 1 71 ? -10.346 14.729 -3.407 1.00 92.12 71 LEU A CA 1
ATOM 521 C C . LEU A 1 71 ? -9.719 13.662 -2.509 1.00 92.12 71 LEU A C 1
ATOM 523 O O . LEU A 1 71 ? -10.320 13.232 -1.524 1.00 92.12 71 LEU A O 1
ATOM 527 N N . THR A 1 72 ? -8.488 13.278 -2.821 1.00 93.44 72 THR A N 1
ATOM 528 C CA . THR A 1 72 ? -7.736 12.278 -2.063 1.00 93.44 72 THR A CA 1
ATOM 529 C C . THR A 1 72 ? -6.472 12.886 -1.468 1.00 93.44 72 THR A C 1
ATOM 531 O O . THR A 1 72 ? -5.737 13.578 -2.170 1.00 93.44 72 THR A O 1
ATOM 534 N N . GLU A 1 73 ? -6.196 12.601 -0.198 1.00 94.62 73 GLU A N 1
ATOM 535 C CA . GLU A 1 73 ? -4.962 12.986 0.502 1.00 94.62 73 GLU A CA 1
ATOM 536 C C . GLU A 1 73 ? -4.219 11.717 0.932 1.00 94.62 73 GLU A C 1
ATOM 538 O O . GLU A 1 73 ? -4.818 10.815 1.522 1.00 94.62 73 GLU A O 1
ATOM 543 N N . HIS A 1 74 ? -2.918 11.634 0.653 1.00 95.94 74 HIS A N 1
ATOM 544 C CA . HIS A 1 74 ? -2.071 10.555 1.159 1.00 95.94 74 HIS A CA 1
ATOM 545 C C . HIS A 1 74 ? -1.646 10.817 2.606 1.00 95.94 74 HIS A C 1
ATOM 547 O O . HIS A 1 74 ? -1.390 11.952 3.008 1.00 95.94 74 HIS A O 1
ATOM 553 N N . ILE A 1 75 ? -1.548 9.750 3.398 1.00 96.94 75 ILE A N 1
ATOM 554 C CA . ILE A 1 75 ? -1.002 9.821 4.752 1.00 96.94 75 ILE A CA 1
ATOM 555 C C . ILE A 1 75 ? 0.519 9.686 4.679 1.00 96.94 75 ILE A C 1
ATOM 557 O O . ILE A 1 75 ? 1.049 8.582 4.581 1.00 96.94 75 ILE A O 1
ATOM 561 N N . GLU A 1 76 ? 1.203 10.824 4.764 1.00 97.38 76 GLU A N 1
ATOM 562 C CA . GLU A 1 76 ? 2.664 10.908 4.829 1.00 97.38 76 GLU A CA 1
ATOM 563 C C . GLU A 1 76 ? 3.171 10.969 6.277 1.00 97.38 76 GLU A C 1
ATOM 565 O O . GLU A 1 76 ? 2.632 11.714 7.118 1.00 97.38 76 GLU A O 1
ATOM 570 N N . LEU A 1 77 ? 4.246 10.226 6.563 1.00 97.88 77 LEU A N 1
ATOM 571 C CA . LEU A 1 77 ? 4.853 10.114 7.894 1.00 97.88 77 LEU A CA 1
ATOM 572 C C . LEU A 1 77 ? 6.379 10.229 7.832 1.00 97.88 77 LEU A C 1
ATOM 574 O O . LEU A 1 77 ? 7.030 9.615 6.990 1.00 97.88 77 LEU A O 1
ATOM 578 N N . SER A 1 78 ? 6.957 10.980 8.771 1.00 97.12 78 SER A N 1
ATOM 579 C CA . SER A 1 78 ? 8.409 11.124 8.896 1.00 97.12 78 SER A CA 1
ATOM 580 C C . SER A 1 78 ? 9.002 10.012 9.758 1.00 97.12 78 SER A C 1
ATOM 582 O O . SER A 1 78 ? 8.493 9.732 10.844 1.00 97.12 78 SER A O 1
ATOM 584 N N . PHE A 1 79 ? 10.156 9.476 9.359 1.00 97.31 79 PHE A N 1
ATOM 585 C CA . PHE A 1 79 ? 10.929 8.555 10.201 1.00 97.31 79 PHE A CA 1
ATOM 586 C C . PHE A 1 79 ? 11.506 9.190 11.475 1.00 97.31 79 PHE A C 1
ATOM 588 O O . PHE A 1 79 ? 11.992 8.485 12.351 1.00 97.31 79 PHE A O 1
ATOM 595 N N . LYS A 1 80 ? 11.413 10.517 11.637 1.00 95.62 80 LYS A N 1
ATOM 596 C CA . LYS A 1 80 ? 11.666 11.166 12.935 1.00 95.62 80 LYS A CA 1
ATOM 597 C C . LYS A 1 80 ? 10.575 10.854 13.964 1.00 95.62 80 LYS A C 1
ATOM 599 O O . LYS A 1 80 ? 10.807 10.987 15.161 1.00 95.62 80 LYS A O 1
ATOM 604 N N . GLU A 1 81 ? 9.382 10.479 13.505 1.00 93.38 81 GLU A N 1
ATOM 605 C CA . GLU A 1 81 ? 8.206 10.250 14.345 1.00 93.38 81 GLU A CA 1
ATOM 606 C C . GLU A 1 81 ? 7.902 8.756 14.511 1.00 93.38 81 GLU A C 1
ATOM 608 O O . GLU A 1 81 ? 7.501 8.333 15.597 1.00 93.38 81 GLU A O 1
ATOM 613 N N . VAL A 1 82 ? 8.109 7.954 13.461 1.00 96.88 82 VAL A N 1
ATOM 614 C CA . VAL A 1 82 ? 7.720 6.535 13.402 1.00 96.88 82 VAL A CA 1
ATOM 615 C C . VAL A 1 82 ? 8.860 5.632 12.921 1.00 96.88 82 VAL A C 1
ATOM 617 O O . VAL A 1 82 ? 9.775 6.087 12.240 1.00 96.88 82 VAL A O 1
ATOM 620 N N . SER A 1 83 ? 8.770 4.338 13.235 1.00 95.56 83 SER A N 1
ATOM 621 C CA . SER A 1 83 ? 9.598 3.270 12.657 1.00 95.56 83 SER A CA 1
ATOM 622 C C . SER A 1 83 ? 8.708 2.293 11.886 1.00 95.56 83 SER A C 1
ATOM 624 O O . SER A 1 83 ? 7.576 2.053 12.297 1.00 95.56 83 SER A O 1
ATOM 626 N N . LEU A 1 84 ? 9.222 1.685 10.810 1.00 92.56 84 LEU A N 1
ATOM 627 C CA . LEU A 1 84 ? 8.516 0.616 10.082 1.00 92.56 84 LEU A CA 1
ATOM 628 C C . LEU A 1 84 ? 8.375 -0.676 10.897 1.00 92.56 84 LEU A C 1
ATOM 630 O O . LEU A 1 84 ? 7.547 -1.513 10.565 1.00 92.56 84 LEU A O 1
ATOM 634 N N . THR A 1 85 ? 9.188 -0.853 11.938 1.00 93.94 85 THR A N 1
ATOM 635 C CA . THR A 1 85 ? 9.145 -2.032 12.816 1.00 93.94 85 THR A CA 1
ATOM 636 C C . THR A 1 85 ? 8.224 -1.851 14.022 1.00 93.94 85 THR A C 1
ATOM 638 O O . THR A 1 85 ? 7.994 -2.804 14.760 1.00 93.94 85 THR A O 1
ATOM 641 N N . ASP A 1 86 ? 7.715 -0.638 14.242 1.00 96.50 86 ASP A N 1
ATOM 642 C CA . ASP A 1 86 ? 6.852 -0.290 15.370 1.00 96.50 86 ASP A CA 1
ATOM 643 C C . ASP A 1 86 ? 5.417 -0.074 14.872 1.00 96.50 86 ASP A C 1
ATOM 645 O O . ASP A 1 86 ? 4.976 1.048 14.600 1.00 96.50 86 ASP A O 1
ATOM 649 N N . ASN A 1 87 ? 4.699 -1.187 14.702 1.00 93.81 87 ASN A N 1
ATOM 650 C CA . ASN A 1 87 ? 3.346 -1.186 14.148 1.00 93.81 87 ASN A CA 1
ATOM 651 C C . ASN A 1 87 ? 2.354 -0.405 15.019 1.00 93.81 87 ASN A C 1
ATOM 653 O O . ASN A 1 87 ? 1.469 0.261 14.484 1.00 93.81 87 ASN A O 1
ATOM 657 N N . GLU A 1 88 ? 2.485 -0.456 16.346 1.00 96.69 88 GLU A N 1
ATOM 658 C CA . GLU A 1 88 ? 1.568 0.247 17.248 1.00 96.69 88 GLU A CA 1
ATOM 659 C C . GLU A 1 88 ? 1.685 1.759 17.071 1.00 96.69 88 GLU A C 1
ATOM 661 O O . GLU A 1 88 ? 0.684 2.435 16.807 1.00 96.69 88 GLU A O 1
ATOM 666 N N . LYS A 1 89 ? 2.916 2.280 17.111 1.00 96.69 89 LYS A N 1
ATOM 667 C CA . LYS A 1 89 ? 3.176 3.709 16.929 1.00 96.69 89 LYS A CA 1
ATOM 668 C C . LYS A 1 89 ? 2.825 4.184 15.524 1.00 96.69 89 LYS A C 1
ATOM 670 O O . LYS A 1 89 ? 2.294 5.285 15.351 1.00 96.69 89 LYS A O 1
ATOM 675 N N . LEU A 1 90 ? 3.083 3.356 14.511 1.00 96.88 90 LEU A N 1
ATOM 676 C CA . LEU A 1 90 ? 2.684 3.644 13.138 1.00 96.88 90 LEU A CA 1
ATOM 677 C C . LEU A 1 90 ? 1.160 3.810 13.042 1.00 96.88 90 LEU A C 1
ATOM 679 O O . LEU A 1 90 ? 0.676 4.822 12.530 1.00 96.88 90 LEU A O 1
ATOM 683 N N . MET A 1 91 ? 0.400 2.867 13.601 1.00 96.31 91 MET A N 1
ATOM 684 C CA . MET A 1 91 ? -1.063 2.908 13.596 1.00 96.31 91 MET A CA 1
ATOM 685 C C . MET A 1 91 ? -1.627 4.075 14.408 1.00 96.31 91 MET A C 1
ATOM 687 O O . MET A 1 91 ? -2.617 4.685 13.993 1.00 96.31 91 MET A O 1
ATOM 691 N N . GLU A 1 92 ? -1.014 4.417 15.541 1.00 97.75 92 GLU A N 1
ATOM 692 C CA . GLU A 1 92 ? -1.365 5.613 16.309 1.00 97.75 92 GLU A CA 1
ATOM 693 C C . GLU A 1 92 ? -1.218 6.874 15.446 1.00 97.75 92 GLU A C 1
ATOM 695 O O . GLU A 1 92 ? -2.163 7.664 15.321 1.00 97.75 92 GLU A O 1
ATOM 700 N N . LYS A 1 93 ? -0.073 7.024 14.768 1.00 97.50 93 LYS A N 1
ATOM 701 C CA . LYS A 1 93 ? 0.221 8.210 13.958 1.00 97.50 93 LYS A CA 1
ATOM 702 C C . LYS A 1 93 ? -0.652 8.311 12.709 1.00 97.50 93 LYS A C 1
ATOM 704 O O . LYS A 1 93 ? -1.109 9.406 12.369 1.00 97.50 93 LYS A O 1
ATOM 709 N N . ILE A 1 94 ? -0.958 7.185 12.060 1.00 96.88 94 ILE A N 1
ATOM 710 C CA . ILE A 1 94 ? -1.921 7.128 10.949 1.00 96.88 94 ILE A CA 1
ATOM 711 C C . ILE A 1 94 ? -3.294 7.623 11.421 1.00 96.88 94 ILE A C 1
ATOM 713 O O . ILE A 1 94 ? -3.885 8.504 10.793 1.00 96.88 94 ILE A O 1
ATOM 717 N N . LYS A 1 95 ? -3.791 7.127 12.563 1.00 96.62 95 LYS A N 1
ATOM 718 C CA . LYS A 1 95 ? -5.083 7.558 13.127 1.00 96.62 95 LYS A CA 1
ATOM 719 C C . LYS A 1 95 ? -5.091 9.049 13.471 1.00 96.62 95 LYS A C 1
ATOM 721 O O . LYS A 1 95 ? -6.097 9.719 13.229 1.00 96.62 95 LYS A O 1
ATOM 726 N N . GLU A 1 96 ? -3.996 9.581 14.013 1.00 96.50 96 GLU A N 1
ATOM 727 C CA . GLU A 1 96 ? -3.836 11.019 14.272 1.00 96.50 96 GLU A CA 1
ATOM 728 C C . GLU A 1 96 ? -3.969 11.838 12.975 1.00 96.50 96 GLU A C 1
ATOM 730 O O . GLU A 1 96 ? -4.754 12.791 12.912 1.00 96.50 96 GLU A O 1
ATOM 735 N N . LYS A 1 97 ? -3.260 11.433 11.913 1.00 95.50 97 LYS A N 1
ATOM 736 C CA . LYS A 1 97 ? -3.276 12.107 10.606 1.00 95.50 97 LYS A CA 1
ATOM 737 C C . LYS A 1 97 ? -4.649 12.044 9.937 1.00 95.50 97 LYS A C 1
ATOM 739 O O . LYS A 1 97 ? -5.124 13.076 9.465 1.00 95.50 97 LYS A O 1
ATOM 744 N N . ILE A 1 98 ? -5.323 10.892 9.974 1.00 94.69 98 ILE A N 1
ATOM 745 C CA . ILE A 1 98 ? -6.692 10.736 9.455 1.00 94.69 98 ILE A CA 1
ATOM 746 C C . ILE A 1 98 ? -7.648 11.693 10.177 1.00 94.69 98 ILE A C 1
ATOM 748 O O . ILE A 1 98 ? -8.369 12.453 9.531 1.00 94.69 98 ILE A O 1
ATOM 752 N N . LYS A 1 99 ? -7.620 11.727 11.518 1.00 94.12 99 LYS A N 1
ATOM 753 C CA . LYS A 1 99 ? -8.460 12.648 12.306 1.00 94.12 99 LYS A CA 1
ATOM 754 C C . LYS A 1 99 ? -8.199 14.109 11.938 1.00 94.12 99 LYS A C 1
ATOM 756 O O . LYS A 1 99 ? -9.142 14.891 11.850 1.00 94.12 99 LYS A O 1
ATOM 761 N N . LYS A 1 100 ? -6.936 14.489 11.725 1.00 92.75 100 LYS A N 1
ATOM 762 C CA . LYS A 1 100 ? -6.565 15.848 11.308 1.00 92.75 100 LYS A CA 1
ATOM 763 C C . LYS A 1 100 ? -7.069 16.174 9.899 1.00 92.75 100 LYS A C 1
ATOM 765 O O . LYS A 1 100 ? -7.597 17.262 9.701 1.00 92.75 100 LYS A O 1
ATOM 770 N N . SER A 1 101 ? -6.926 15.250 8.950 1.00 89.75 101 SER A N 1
ATOM 771 C CA . SER A 1 101 ? -7.376 15.410 7.560 1.00 89.75 101 SER A CA 1
ATOM 772 C C . SER A 1 101 ? -8.897 15.590 7.475 1.00 89.75 101 SER A C 1
ATOM 774 O O . SER A 1 101 ? -9.377 16.545 6.867 1.00 89.75 101 SER A O 1
ATOM 776 N N . LEU A 1 102 ? -9.665 14.762 8.191 1.00 88.06 102 LEU A N 1
ATOM 777 C CA . LEU A 1 102 ? -11.130 14.852 8.220 1.00 88.06 102 LEU A CA 1
ATOM 778 C C . LEU A 1 102 ? -11.647 16.147 8.870 1.00 88.06 102 LEU A C 1
ATOM 780 O O . LEU A 1 102 ? -12.667 16.679 8.441 1.00 88.06 102 LEU A O 1
ATOM 784 N N . LYS A 1 103 ? -10.939 16.695 9.869 1.00 85.38 103 LYS A N 1
ATOM 785 C CA . LYS A 1 103 ? -11.309 17.968 10.516 1.00 85.38 103 LYS A CA 1
ATOM 786 C C . LYS A 1 103 ? -11.180 19.192 9.607 1.00 85.38 103 LYS A C 1
ATOM 788 O O . LYS A 1 103 ? -11.832 20.187 9.885 1.00 85.38 103 LYS A O 1
ATOM 793 N N . LYS A 1 104 ? -10.385 19.138 8.531 1.00 73.06 104 LYS A N 1
ATOM 794 C CA . LYS A 1 104 ? -10.253 20.249 7.565 1.00 73.06 104 LYS A CA 1
ATOM 795 C C . LYS A 1 104 ? -11.531 20.496 6.738 1.00 73.06 104 LYS A C 1
ATOM 797 O O . LYS A 1 104 ? -11.561 21.440 5.961 1.00 73.06 104 LYS A O 1
ATOM 802 N N . GLN A 1 105 ? -12.542 19.629 6.845 1.00 60.03 105 GLN A N 1
ATOM 803 C CA . GLN A 1 105 ? -13.788 19.700 6.069 1.00 60.03 105 GLN A CA 1
ATOM 804 C C . GLN A 1 105 ? -14.952 20.407 6.780 1.00 60.03 105 GLN A C 1
ATOM 806 O O . GLN A 1 105 ? -16.053 20.422 6.227 1.00 60.03 105 GLN A O 1
ATOM 811 N N . ILE A 1 106 ? -14.740 20.908 8.002 1.00 54.19 106 ILE A N 1
ATOM 812 C CA . ILE A 1 106 ? -15.738 21.665 8.771 1.00 54.19 106 ILE A CA 1
ATOM 813 C C . ILE A 1 106 ? -15.386 23.146 8.704 1.00 54.19 106 ILE A C 1
ATOM 815 O O . ILE A 1 106 ? -14.196 23.459 8.935 1.00 54.19 106 ILE A O 1
#

Sequence (106 aa):
GFAGAVNLGVNLSSGDIIVLLNPDVVVKENWLLTLTEAFQNEQVGVVGSIILDSNQSFIQHAGAVIHKNGLTEHIELSFKEVSLTDNEKLMEKIKEKIKKSLKKQI

Organism: NCBI:txid412755

pLDDT: mean 94.34, std 6.01, range [54.19, 98.12]

Secondary structure (DSSP, 8-state):
-HHHHHHHHHHH---SS-----TTPPPPTTHHHHHHHHHTSTT-S-----EE-TTSSEEEES-EEE-TTS-EEE--EETTT--TT-HHHHHHHHHHHHHHHHHTT-

Foldseek 3Di:
DVVVVVVVVVVPDDDPDDDDDDPPDDDDPCNVVVLVVVVVPPVDPDDDDFDAPPVNQWGQAPDWDQDPVRDIDGDIGGPVQDDPVCVPSSVVSSVVSNVVVHVVVD